Protein AF-A0ABD5MGF1-F1 (afdb_monomer)

pLDDT: mean 82.61, std 15.71, range [39.75, 93.69]

Nearest PDB structures (foldseek):
  1r23-assembly1_A  TM=8.355E-01  e=2.333E-03  Synechococcus elongatus PCC 7942 = FACHB-805
  2kko-assembly1_A  TM=8.860E-01  e=3.031E-03  Mycobacterium tuberculosis variant bovis
  6cdb-assembly1_A  TM=7.763E-01  e=1.382E-03  Staphylococcus aureus
  4a6d-assembly1_A  TM=8.478E-01  e=3.688E-03  Homo sapiens
  5k5r-assembly1_C  TM=7.038E-01  e=2.047E-03  Sulfolobus sp. NOB8H2

Sequence (74 aa):
MGDEASDGREKYPDEAFLEAVREQQPASTQEVAEAVGCTRRNADYRLRRLRDEGDVDAKMVGNSLVWFPSERSS

Radius of gyration: 12.59 Å; Cα contacts (8 Å, |Δi|>4): 93; chains: 1; bounding box: 27×41×31 Å

Mean predicted aligned error: 7.39 Å

Structure (mmCIF, N/CA/C/O backbone):
data_AF-A0ABD5MGF1-F1
#
_entry.id   AF-A0ABD5MGF1-F1
#
loop_
_atom_site.group_PDB
_atom_site.id
_atom_site.type_symbol
_atom_site.label_atom_id
_atom_site.label_alt_id
_atom_site.label_comp_id
_atom_site.label_asym_id
_atom_site.label_entity_id
_atom_site.label_seq_id
_atom_site.pdbx_PDB_ins_code
_atom_site.Cartn_x
_atom_site.Cartn_y
_atom_site.Cartn_z
_atom_site.occupancy
_atom_site.B_iso_or_equiv
_atom_site.auth_seq_id
_atom_site.auth_comp_id
_atom_site.auth_asym_id
_atom_site.auth_atom_id
_atom_site.pdbx_PDB_model_num
ATOM 1 N N . MET A 1 1 ? -2.674 -32.275 -8.862 1.00 39.75 1 MET A N 1
ATOM 2 C CA . MET A 1 1 ? -3.718 -31.250 -8.686 1.00 39.75 1 MET A CA 1
ATOM 3 C C . MET A 1 1 ? -3.092 -29.982 -9.220 1.00 39.75 1 MET A C 1
ATOM 5 O O . MET A 1 1 ? -1.972 -29.714 -8.814 1.00 39.75 1 MET A O 1
ATOM 9 N N . GLY A 1 2 ? -3.655 -29.427 -10.290 1.00 53.50 2 GLY A N 1
ATOM 10 C CA . GLY A 1 2 ? -2.959 -28.491 -11.170 1.00 53.50 2 GLY A CA 1
ATOM 11 C C . GLY A 1 2 ? -3.131 -27.040 -10.757 1.00 53.50 2 GLY A C 1
ATOM 12 O O . GLY A 1 2 ? -4.246 -26.634 -10.455 1.00 53.50 2 GLY A O 1
ATOM 13 N N . ASP A 1 3 ? -2.041 -26.292 -10.874 1.00 47.91 3 ASP A N 1
ATOM 14 C CA . ASP A 1 3 ? -2.008 -24.833 -10.827 1.00 47.91 3 ASP A CA 1
ATOM 15 C C . ASP A 1 3 ? -1.222 -24.352 -12.059 1.00 47.91 3 ASP A C 1
ATOM 17 O O . ASP A 1 3 ? -0.135 -23.794 -11.976 1.00 47.91 3 ASP A O 1
ATOM 21 N N . GLU A 1 4 ? -1.752 -24.675 -13.243 1.00 59.69 4 GLU A N 1
ATOM 22 C CA . GLU A 1 4 ? -1.324 -24.102 -14.523 1.00 59.69 4 GLU A CA 1
ATOM 23 C C . GLU A 1 4 ? -2.351 -23.042 -14.921 1.00 59.69 4 GLU A C 1
ATOM 25 O O . GLU A 1 4 ? -3.333 -23.316 -15.612 1.00 59.69 4 GLU A O 1
ATOM 30 N N . ALA A 1 5 ? -2.119 -21.821 -14.451 1.00 50.47 5 ALA A N 1
ATOM 31 C CA . ALA A 1 5 ? -2.728 -20.611 -14.986 1.00 50.47 5 ALA A CA 1
ATOM 32 C C . ALA A 1 5 ? -1.675 -19.494 -15.022 1.00 50.47 5 ALA A C 1
ATOM 34 O O . ALA A 1 5 ? -1.850 -18.423 -14.451 1.00 50.47 5 ALA A O 1
ATOM 35 N N . SER A 1 6 ? -0.550 -19.740 -15.700 1.00 51.00 6 SER A N 1
ATOM 36 C CA . SER A 1 6 ? 0.330 -18.651 -16.128 1.00 51.00 6 SER A CA 1
ATOM 37 C C . SER A 1 6 ? -0.287 -17.985 -17.366 1.00 51.00 6 SER A C 1
ATOM 39 O O . SER A 1 6 ? 0.168 -18.188 -18.493 1.00 51.00 6 SER A O 1
ATOM 41 N N . ASP A 1 7 ? -1.374 -17.224 -17.181 1.00 48.00 7 ASP A N 1
ATOM 42 C CA . ASP A 1 7 ? -1.841 -16.297 -18.218 1.00 48.00 7 ASP A CA 1
ATOM 43 C C . ASP A 1 7 ? -0.861 -15.121 -18.261 1.00 48.00 7 ASP A C 1
ATOM 45 O O . ASP A 1 7 ? -0.923 -14.146 -17.509 1.00 48.00 7 ASP A O 1
ATOM 49 N N . GLY A 1 8 ? 0.150 -15.273 -19.110 1.00 51.12 8 GLY A N 1
ATOM 50 C CA . GLY A 1 8 ? 1.110 -14.227 -19.386 1.00 51.12 8 GLY A CA 1
ATOM 51 C C . GLY A 1 8 ? 0.429 -13.062 -20.093 1.00 51.12 8 GLY A C 1
ATOM 52 O O . GLY A 1 8 ? 0.202 -13.137 -21.299 1.00 51.12 8 GLY A O 1
ATOM 53 N N . ARG A 1 9 ? 0.180 -11.960 -19.372 1.00 49.25 9 ARG A N 1
ATOM 54 C CA . ARG A 1 9 ? 0.209 -10.590 -19.933 1.00 49.25 9 ARG A CA 1
ATOM 55 C C . ARG A 1 9 ? 0.225 -9.432 -18.934 1.00 49.25 9 ARG A C 1
ATOM 57 O O . ARG A 1 9 ? 0.282 -8.288 -19.379 1.00 49.25 9 ARG A O 1
ATOM 64 N N . GLU A 1 10 ? 0.304 -9.677 -17.630 1.00 56.62 10 GLU A N 1
ATOM 65 C CA . GLU A 1 10 ? 0.703 -8.641 -16.676 1.00 56.62 10 GLU A CA 1
ATOM 66 C C . GLU A 1 10 ? 2.042 -9.002 -16.053 1.00 56.62 10 GLU A C 1
ATOM 68 O O . GLU A 1 10 ? 2.201 -10.027 -15.405 1.00 56.62 10 GLU A O 1
ATOM 73 N N . LYS A 1 11 ? 3.042 -8.140 -16.271 1.00 67.00 11 LYS A N 1
ATOM 74 C CA . LYS A 1 11 ? 4.397 -8.321 -15.732 1.00 67.00 11 LYS A CA 1
ATOM 75 C C . LYS A 1 11 ? 4.404 -8.453 -14.198 1.00 67.00 11 LYS A C 1
ATOM 77 O O . LYS A 1 11 ? 5.375 -8.962 -13.654 1.00 67.00 11 LYS A O 1
ATOM 82 N N . TYR A 1 12 ? 3.339 -7.988 -13.538 1.00 75.75 12 TYR A N 1
ATOM 83 C CA . TYR A 1 12 ? 3.105 -8.065 -12.099 1.00 75.75 12 TYR A CA 1
ATOM 84 C C . TYR A 1 12 ? 1.587 -8.196 -11.865 1.00 75.75 12 TYR A C 1
ATOM 86 O O . TYR A 1 12 ? 0.897 -7.185 -12.034 1.00 75.75 12 TYR A O 1
ATOM 94 N N . PRO A 1 13 ? 1.053 -9.394 -11.563 1.00 84.12 13 PRO A N 1
ATOM 95 C CA . PRO A 1 13 ? -0.367 -9.560 -11.276 1.00 84.12 13 PRO A CA 1
ATOM 96 C C . PRO A 1 13 ? -0.721 -8.887 -9.951 1.00 84.12 13 PRO A C 1
ATOM 98 O O . PRO A 1 13 ? 0.098 -8.842 -9.032 1.00 84.12 13 PRO A O 1
ATOM 101 N N . ASP A 1 14 ? -1.950 -8.391 -9.845 1.00 87.62 14 ASP A N 1
ATOM 102 C CA . ASP A 1 14 ? -2.458 -7.745 -8.632 1.00 87.62 14 ASP A CA 1
ATOM 103 C C . ASP A 1 14 ? -2.386 -8.684 -7.412 1.00 87.62 14 ASP A C 1
ATOM 105 O O . ASP A 1 14 ? -2.028 -8.262 -6.314 1.00 87.62 14 ASP A O 1
ATOM 109 N N . GLU A 1 15 ? -2.584 -9.985 -7.636 1.00 87.56 15 GLU A N 1
ATOM 110 C CA . GLU A 1 15 ? -2.469 -11.041 -6.627 1.00 87.56 15 GLU A CA 1
ATOM 111 C C . GLU A 1 15 ? -1.082 -11.097 -5.965 1.00 87.56 15 GLU A C 1
ATOM 113 O O . GLU A 1 15 ? -0.996 -11.267 -4.753 1.00 87.56 15 GLU A O 1
ATOM 118 N N . ALA A 1 16 ? -0.002 -10.830 -6.711 1.00 90.12 16 ALA A N 1
ATOM 119 C CA . ALA A 1 16 ? 1.348 -10.774 -6.144 1.00 90.12 16 ALA A CA 1
ATOM 120 C C . ALA A 1 16 ? 1.517 -9.598 -5.167 1.00 90.12 16 ALA A C 1
ATOM 122 O O . ALA A 1 16 ? 2.236 -9.705 -4.175 1.00 90.12 16 ALA A O 1
ATOM 123 N N . PHE A 1 17 ? 0.841 -8.468 -5.413 1.00 90.69 17 PHE A N 1
ATOM 124 C CA . PHE A 1 17 ? 0.835 -7.348 -4.469 1.00 90.69 17 PHE A CA 1
ATOM 125 C C . PHE A 1 17 ? 0.018 -7.686 -3.221 1.00 90.69 17 PHE A C 1
ATOM 127 O O . PHE A 1 17 ? 0.435 -7.345 -2.116 1.00 90.69 17 PHE A O 1
ATOM 134 N N . LEU A 1 18 ? -1.122 -8.365 -3.383 1.00 90.19 18 LEU A N 1
ATOM 135 C CA . LEU A 1 18 ? -1.958 -8.807 -2.265 1.00 90.19 18 LEU A CA 1
ATOM 136 C C . LEU A 1 18 ? -1.226 -9.817 -1.381 1.00 90.19 18 LEU A C 1
ATOM 138 O O . LEU A 1 18 ? -1.243 -9.675 -0.160 1.00 90.19 18 LEU A O 1
ATOM 142 N N . GLU A 1 19 ? -0.559 -10.798 -1.984 1.00 90.81 19 GLU A N 1
ATOM 143 C CA . GLU A 1 19 ? 0.262 -11.782 -1.279 1.00 90.81 19 GLU A CA 1
ATOM 144 C C . GLU A 1 19 ? 1.394 -11.096 -0.512 1.00 90.81 19 GLU A C 1
ATOM 146 O O . GLU A 1 19 ? 1.478 -11.245 0.705 1.00 90.81 19 GLU A O 1
ATOM 151 N N . ALA A 1 20 ? 2.163 -10.224 -1.169 1.00 92.25 20 ALA A N 1
ATOM 152 C CA . ALA A 1 20 ? 3.237 -9.482 -0.517 1.00 92.25 20 ALA A CA 1
ATOM 153 C C . ALA A 1 20 ? 2.749 -8.634 0.673 1.00 92.25 20 ALA A C 1
ATOM 155 O O . ALA A 1 20 ? 3.430 -8.542 1.696 1.00 92.25 20 ALA A O 1
ATOM 156 N N . VAL A 1 21 ? 1.568 -8.014 0.564 1.00 92.06 21 VAL A N 1
ATOM 157 C CA . VAL A 1 21 ? 0.956 -7.253 1.665 1.00 92.06 21 VAL A CA 1
ATOM 158 C C . VAL A 1 21 ? 0.495 -8.174 2.799 1.00 92.06 21 VAL A C 1
ATOM 160 O O . VAL A 1 21 ? 0.642 -7.803 3.963 1.00 92.06 21 VAL A O 1
ATOM 163 N N . ARG A 1 22 ? -0.039 -9.362 2.488 1.00 89.81 22 ARG A N 1
ATOM 164 C CA . ARG A 1 22 ? -0.453 -10.369 3.482 1.00 89.81 22 ARG A CA 1
ATOM 165 C C . ARG A 1 22 ? 0.739 -10.952 4.233 1.00 89.81 22 ARG A C 1
ATOM 167 O O . ARG A 1 22 ? 0.674 -11.081 5.451 1.00 89.81 22 ARG A O 1
ATOM 174 N N . GLU A 1 23 ? 1.820 -11.271 3.530 1.00 90.38 23 GLU A N 1
ATOM 175 C CA . GLU A 1 23 ? 3.029 -11.843 4.128 1.00 90.38 23 GLU A CA 1
ATOM 176 C C . GLU A 1 23 ? 3.789 -10.835 4.996 1.00 90.38 23 GLU A C 1
ATOM 178 O O . GLU A 1 23 ? 4.385 -11.215 6.002 1.00 90.38 23 GLU A O 1
ATOM 183 N N . GLN A 1 24 ? 3.750 -9.548 4.633 1.00 86.88 24 GLN A N 1
ATOM 184 C CA . GLN A 1 24 ? 4.529 -8.498 5.296 1.00 86.88 24 GLN A CA 1
ATOM 185 C C . GLN A 1 24 ? 3.680 -7.513 6.112 1.00 86.88 24 GLN A C 1
ATOM 187 O O . GLN A 1 24 ? 4.152 -6.426 6.420 1.00 86.88 24 GLN A O 1
ATOM 192 N N . GLN A 1 25 ? 2.438 -7.846 6.483 1.00 83.31 25 GLN A N 1
ATOM 193 C CA . GLN A 1 25 ? 1.542 -6.938 7.214 1.00 83.31 25 GLN A CA 1
ATOM 194 C C . GLN A 1 25 ? 2.116 -6.527 8.593 1.00 83.31 25 GLN A C 1
ATOM 196 O O . GLN A 1 25 ? 2.314 -7.395 9.447 1.00 83.31 25 GLN A O 1
ATOM 201 N N . PRO A 1 26 ? 2.277 -5.217 8.899 1.00 85.81 26 PRO A N 1
ATOM 202 C CA . PRO A 1 26 ? 2.039 -4.044 8.046 1.00 85.81 26 PRO A CA 1
ATOM 203 C C . PRO A 1 26 ? 3.138 -3.830 6.996 1.00 85.81 26 PRO A C 1
ATOM 205 O O . PRO A 1 26 ? 4.277 -3.534 7.350 1.00 85.81 26 PRO A O 1
ATOM 208 N N . ALA A 1 27 ? 2.774 -3.878 5.713 1.00 91.50 27 ALA A N 1
ATOM 209 C CA . ALA A 1 27 ? 3.755 -3.838 4.633 1.00 91.50 27 ALA A CA 1
ATOM 210 C C . ALA A 1 27 ? 4.015 -2.400 4.179 1.00 91.50 27 ALA A C 1
ATOM 212 O O . ALA A 1 27 ? 3.079 -1.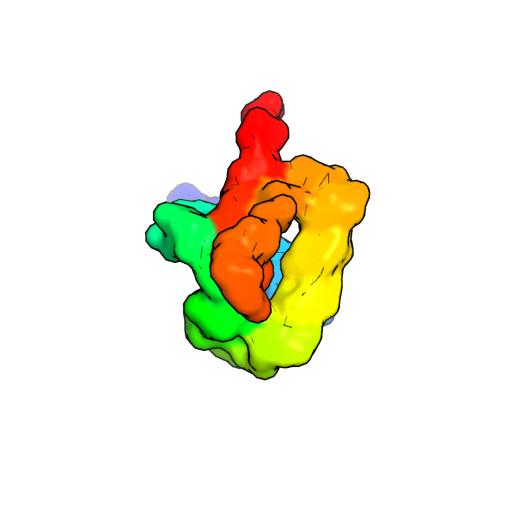636 3.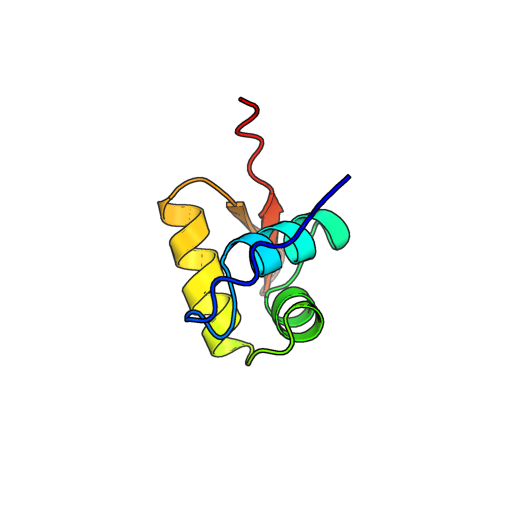930 1.00 91.50 27 ALA A O 1
ATOM 213 N N . SER A 1 28 ? 5.272 -2.002 4.013 1.00 92.88 28 SER A N 1
ATOM 214 C CA . SER A 1 28 ? 5.597 -0.742 3.345 1.00 92.88 28 SER A CA 1
ATOM 215 C C . SER A 1 28 ? 5.556 -0.891 1.821 1.00 92.88 28 SER A C 1
ATOM 217 O O . SER A 1 28 ? 5.792 -1.960 1.264 1.00 92.88 28 SER A O 1
ATOM 219 N N . THR A 1 29 ? 5.338 0.214 1.100 1.00 92.56 29 THR A N 1
ATOM 220 C CA . THR A 1 29 ? 5.408 0.216 -0.376 1.00 92.56 29 THR A CA 1
ATOM 221 C C . THR A 1 29 ? 6.736 -0.343 -0.909 1.00 92.56 29 THR A C 1
ATOM 223 O O . THR A 1 29 ? 6.790 -0.838 -2.031 1.00 92.56 29 THR A O 1
ATOM 226 N N . GLN A 1 30 ? 7.823 -0.218 -0.141 1.00 92.38 30 GLN A N 1
ATOM 227 C CA . GLN A 1 30 ? 9.128 -0.738 -0.538 1.00 92.38 30 GLN A CA 1
ATOM 228 C C . GLN A 1 30 ? 9.199 -2.254 -0.385 1.00 92.38 30 GLN A C 1
ATOM 230 O O . GLN A 1 30 ? 9.555 -2.917 -1.347 1.00 92.38 30 GLN A O 1
ATOM 235 N N . GLU A 1 31 ? 8.793 -2.782 0.767 1.00 92.56 31 GLU A N 1
ATOM 236 C CA . GLU A 1 31 ? 8.758 -4.225 1.030 1.00 92.56 31 GLU A CA 1
ATOM 237 C C . GLU A 1 31 ? 7.900 -4.963 -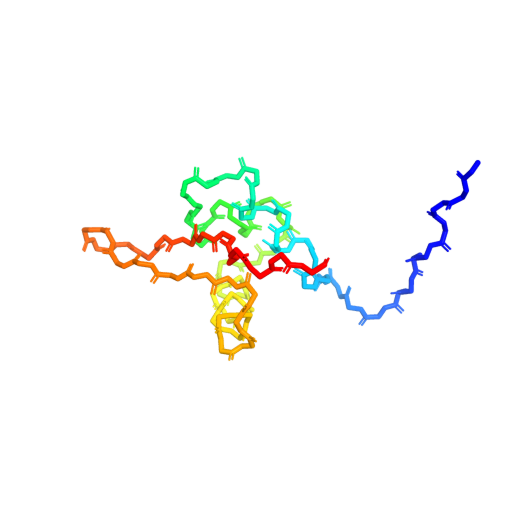0.001 1.00 92.56 31 GLU A C 1
ATOM 239 O O . GLU A 1 31 ? 8.319 -5.986 -0.539 1.00 92.56 31 GLU A O 1
ATOM 244 N N . VAL A 1 32 ? 6.748 -4.391 -0.365 1.00 92.50 32 VAL A N 1
ATOM 245 C CA . VAL A 1 32 ? 5.902 -4.930 -1.440 1.00 92.50 32 VAL A CA 1
ATOM 246 C C . VAL A 1 32 ? 6.615 -4.878 -2.793 1.00 92.50 32 VAL A C 1
ATOM 248 O O . VAL A 1 32 ? 6.554 -5.828 -3.568 1.00 92.50 32 VAL A O 1
ATOM 251 N N . ALA A 1 33 ? 7.304 -3.777 -3.102 1.00 91.88 33 ALA A N 1
ATOM 252 C CA . ALA A 1 33 ? 8.037 -3.651 -4.357 1.00 91.88 33 ALA A CA 1
ATOM 253 C C . ALA A 1 33 ? 9.172 -4.678 -4.469 1.00 91.88 33 ALA A C 1
ATOM 255 O O . ALA A 1 33 ? 9.371 -5.239 -5.545 1.00 91.88 33 ALA A O 1
ATOM 256 N N . GLU A 1 34 ? 9.885 -4.925 -3.370 1.00 91.88 34 GLU A N 1
ATOM 257 C CA . GLU A 1 34 ? 10.961 -5.912 -3.281 1.00 91.88 34 GLU A CA 1
ATOM 258 C C . GLU A 1 34 ? 10.423 -7.339 -3.416 1.00 91.88 34 GLU A C 1
ATOM 260 O O . GLU A 1 34 ? 10.955 -8.098 -4.223 1.00 91.88 34 GLU A O 1
ATOM 265 N N . ALA A 1 35 ? 9.326 -7.672 -2.727 1.00 90.69 35 ALA A N 1
ATOM 266 C CA . ALA A 1 35 ? 8.679 -8.982 -2.824 1.00 90.69 35 ALA A CA 1
ATOM 267 C C . ALA A 1 35 ? 8.168 -9.282 -4.243 1.00 90.69 35 ALA A C 1
ATOM 269 O O . ALA A 1 35 ? 8.404 -10.359 -4.780 1.00 90.69 35 ALA A O 1
ATOM 270 N N . VAL A 1 36 ? 7.531 -8.302 -4.889 1.00 89.62 36 VAL A N 1
ATOM 271 C CA . VAL A 1 36 ? 7.000 -8.439 -6.258 1.00 89.62 36 VAL A CA 1
ATOM 272 C C . VAL A 1 36 ? 8.103 -8.307 -7.327 1.00 89.62 36 VAL A C 1
ATOM 274 O O . VAL A 1 36 ? 7.899 -8.638 -8.496 1.00 89.62 36 VAL A O 1
ATOM 277 N N . GLY A 1 37 ? 9.286 -7.796 -6.971 1.00 89.31 37 GLY A N 1
ATOM 278 C CA . GLY A 1 37 ? 10.372 -7.532 -7.921 1.00 89.31 37 GLY A CA 1
ATOM 279 C C . GLY A 1 37 ? 10.069 -6.376 -8.884 1.00 89.31 37 GLY A C 1
ATOM 280 O O . GLY A 1 37 ? 10.448 -6.401 -10.062 1.00 89.31 37 GLY A O 1
ATOM 281 N N . CYS A 1 38 ? 9.352 -5.355 -8.410 1.00 88.31 38 CYS A N 1
ATOM 282 C CA . C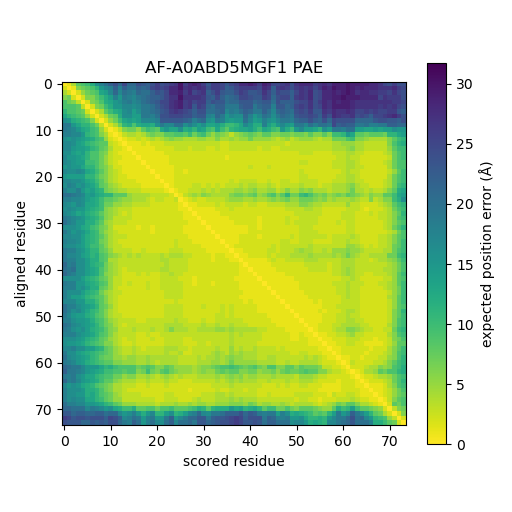YS A 1 38 ? 8.980 -4.176 -9.187 1.00 88.31 38 CYS A CA 1
ATOM 283 C C . CYS A 1 38 ? 9.594 -2.891 -8.608 1.00 88.31 38 CYS A C 1
ATOM 285 O O . CYS A 1 38 ? 10.220 -2.877 -7.552 1.00 88.31 38 CYS A O 1
ATOM 287 N N . THR A 1 39 ? 9.453 -1.767 -9.316 1.00 91.38 39 THR A N 1
ATOM 288 C CA . THR A 1 39 ? 9.929 -0.485 -8.773 1.00 91.38 39 THR A CA 1
ATOM 289 C C . THR A 1 39 ? 8.967 0.039 -7.708 1.00 91.38 39 THR A C 1
ATOM 291 O O . THR A 1 39 ? 7.751 -0.083 -7.847 1.00 91.38 39 THR A O 1
ATOM 294 N N . ARG A 1 40 ? 9.489 0.739 -6.693 1.00 90.94 40 ARG A N 1
ATOM 295 C CA . ARG A 1 40 ? 8.674 1.374 -5.639 1.00 90.94 40 ARG A CA 1
ATOM 296 C C . ARG A 1 40 ? 7.544 2.261 -6.181 1.00 90.94 40 ARG A C 1
ATOM 298 O O . ARG A 1 40 ? 6.468 2.297 -5.598 1.00 90.94 40 ARG A O 1
ATOM 305 N N . ARG A 1 41 ? 7.765 2.969 -7.298 1.00 92.12 41 ARG A N 1
ATOM 306 C CA . ARG A 1 41 ? 6.718 3.775 -7.960 1.00 92.12 41 ARG A CA 1
ATOM 307 C C . ARG A 1 41 ? 5.604 2.914 -8.551 1.00 92.12 41 ARG A C 1
ATOM 309 O O . ARG A 1 41 ? 4.444 3.291 -8.451 1.00 92.12 41 ARG A O 1
ATOM 316 N N . ASN A 1 42 ? 5.955 1.786 -9.168 1.00 90.44 42 ASN A N 1
ATOM 317 C CA . ASN A 1 42 ? 4.969 0.857 -9.712 1.00 90.44 42 ASN A CA 1
ATOM 318 C C . ASN A 1 42 ? 4.141 0.221 -8.588 1.00 90.44 42 ASN A C 1
ATOM 320 O O . ASN A 1 42 ? 2.921 0.162 -8.703 1.00 90.44 42 ASN A O 1
ATOM 324 N N . ALA A 1 43 ? 4.793 -0.167 -7.486 1.00 91.69 43 ALA A N 1
ATOM 325 C CA . ALA A 1 43 ? 4.107 -0.655 -6.294 1.00 91.69 43 ALA A CA 1
ATOM 326 C C . ALA A 1 43 ? 3.169 0.394 -5.689 1.00 91.69 43 ALA A C 1
ATOM 328 O O . ALA A 1 43 ? 2.017 0.078 -5.428 1.00 91.69 43 ALA A O 1
ATOM 329 N N . ASP A 1 44 ? 3.609 1.648 -5.530 1.00 92.19 44 ASP A N 1
ATOM 330 C CA . ASP A 1 44 ? 2.743 2.730 -5.032 1.00 92.19 44 ASP A CA 1
ATOM 331 C C . ASP A 1 44 ? 1.490 2.900 -5.900 1.00 92.19 44 ASP A C 1
ATOM 333 O O . ASP A 1 44 ? 0.379 2.948 -5.377 1.00 92.19 44 ASP A O 1
ATOM 337 N N . TYR A 1 45 ? 1.661 2.948 -7.224 1.00 92.19 45 TYR A N 1
ATOM 338 C CA . TYR A 1 45 ? 0.547 3.089 -8.157 1.00 92.19 45 TYR A CA 1
ATOM 339 C C . TYR A 1 45 ? -0.434 1.911 -8.069 1.00 92.19 45 TYR A C 1
ATOM 341 O O . TYR A 1 45 ? -1.641 2.130 -7.962 1.00 92.19 45 TYR A O 1
ATOM 349 N N . ARG A 1 46 ? 0.075 0.672 -8.077 1.00 91.00 46 ARG A N 1
ATOM 350 C CA . ARG A 1 46 ? -0.749 -0.544 -8.002 1.00 91.00 46 ARG A CA 1
ATOM 351 C C . ARG A 1 46 ? -1.481 -0.661 -6.668 1.00 91.00 46 ARG A C 1
ATOM 353 O O . ARG A 1 46 ? -2.688 -0.850 -6.665 1.00 91.00 46 ARG A O 1
ATOM 360 N N . LEU A 1 47 ? -0.794 -0.451 -5.548 1.00 91.62 47 LEU A N 1
ATOM 361 C CA . LEU A 1 47 ? -1.393 -0.537 -4.214 1.00 91.62 47 LEU A CA 1
ATOM 362 C C . LEU A 1 47 ? -2.493 0.508 -3.996 1.00 91.62 47 LEU A C 1
ATOM 364 O O . LEU A 1 47 ? -3.530 0.205 -3.412 1.00 91.62 47 LEU A O 1
ATOM 368 N N . ARG A 1 48 ? -2.314 1.733 -4.508 1.00 92.62 48 ARG A N 1
ATOM 369 C CA . ARG A 1 48 ? -3.377 2.753 -4.482 1.00 92.62 48 ARG A CA 1
ATOM 370 C C . ARG A 1 48 ? -4.607 2.305 -5.256 1.00 92.62 48 ARG A C 1
ATOM 372 O O . ARG A 1 48 ? -5.714 2.509 -4.778 1.00 92.62 48 ARG A O 1
ATOM 379 N N . ARG A 1 49 ? -4.405 1.694 -6.422 1.00 91.81 49 ARG A N 1
ATOM 380 C CA . ARG A 1 49 ? -5.495 1.178 -7.244 1.00 91.81 49 ARG A CA 1
ATOM 381 C C . ARG A 1 49 ? -6.238 0.038 -6.536 1.00 91.81 49 ARG A C 1
ATOM 383 O O . ARG A 1 49 ? -7.451 0.117 -6.415 1.00 91.81 49 ARG A O 1
ATOM 390 N N . LEU A 1 50 ? -5.516 -0.925 -5.960 1.00 90.88 50 LEU A N 1
ATOM 391 C CA . LEU A 1 50 ? -6.100 -2.016 -5.161 1.00 90.88 50 LEU A CA 1
ATOM 392 C C . LEU A 1 50 ? -6.869 -1.507 -3.940 1.00 90.88 50 LEU A C 1
ATOM 394 O O . LEU A 1 50 ? -7.868 -2.088 -3.528 1.00 90.88 50 LEU A O 1
ATOM 398 N N . ARG A 1 51 ? -6.428 -0.391 -3.360 1.00 92.25 51 ARG A N 1
ATOM 399 C CA . ARG A 1 51 ? -7.172 0.272 -2.292 1.00 92.25 51 ARG A CA 1
ATOM 400 C C . ARG A 1 51 ? -8.478 0.885 -2.783 1.00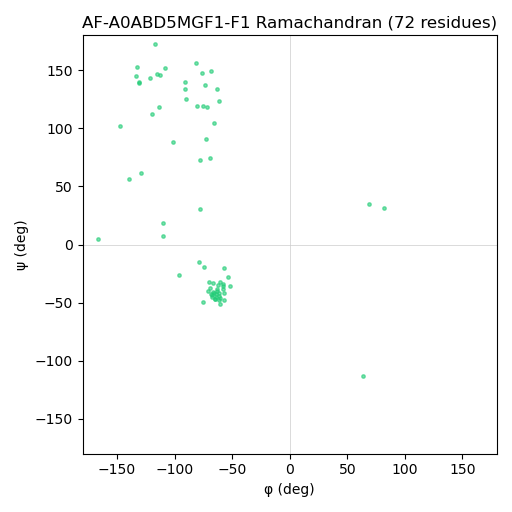 92.25 51 ARG A C 1
ATOM 402 O O . ARG A 1 51 ? -9.479 0.779 -2.084 1.00 92.25 51 ARG A O 1
ATOM 409 N N . ASP A 1 52 ? -8.471 1.538 -3.941 1.00 90.69 52 ASP A N 1
ATOM 410 C CA . ASP A 1 52 ? -9.690 2.067 -4.566 1.00 90.69 52 ASP A CA 1
ATOM 411 C C . ASP A 1 52 ? -10.681 0.941 -4.923 1.00 90.69 52 ASP A C 1
ATOM 413 O O . ASP A 1 52 ? -11.890 1.117 -4.781 1.00 90.69 52 ASP A O 1
ATOM 417 N N . GLU A 1 53 ? -10.180 -0.233 -5.316 1.00 89.81 53 GLU A N 1
ATOM 418 C CA . GLU A 1 53 ? -10.981 -1.444 -5.568 1.00 89.81 53 GLU A C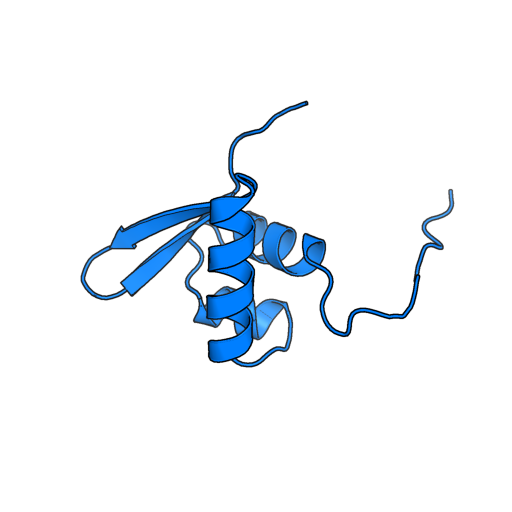A 1
ATOM 419 C C . GLU A 1 53 ? -11.473 -2.106 -4.253 1.00 89.81 53 GLU A C 1
ATOM 421 O O . GLU A 1 53 ? -12.502 -2.791 -4.216 1.00 89.81 53 GLU A O 1
ATOM 426 N N . GLY A 1 54 ? -10.827 -1.788 -3.126 1.00 89.38 54 GLY A N 1
ATOM 427 C CA . GLY A 1 54 ? -11.172 -2.277 -1.791 1.00 89.38 54 GLY A CA 1
ATOM 428 C C . GLY A 1 54 ? -10.617 -3.669 -1.492 1.00 89.38 54 GLY A C 1
ATOM 429 O O . GLY A 1 54 ? -11.260 -4.429 -0.766 1.00 89.38 54 G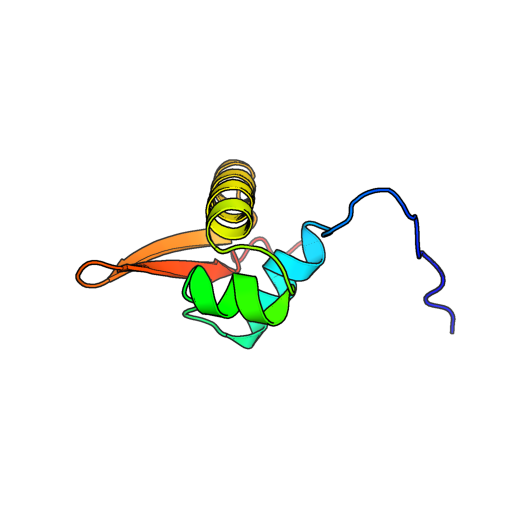LY A O 1
ATOM 430 N N . ASP A 1 55 ? -9.461 -3.996 -2.073 1.00 90.06 55 ASP A N 1
ATOM 431 C CA . ASP A 1 55 ? -8.704 -5.232 -1.839 1.00 90.06 55 ASP A CA 1
ATOM 432 C C . ASP A 1 55 ? -7.593 -5.054 -0.793 1.00 90.06 55 ASP A C 1
ATOM 434 O O . ASP A 1 55 ? -7.213 -6.002 -0.100 1.00 90.06 55 ASP A O 1
ATOM 438 N N . VAL A 1 56 ? -7.084 -3.827 -0.630 1.00 91.44 56 VAL A N 1
ATOM 439 C CA . VAL A 1 56 ? -6.114 -3.464 0.418 1.00 91.44 56 VAL A CA 1
ATOM 440 C C . VAL A 1 56 ? -6.512 -2.183 1.130 1.00 91.44 56 VAL A C 1
ATOM 442 O O . VAL A 1 56 ? -7.115 -1.281 0.557 1.00 91.44 56 VAL A O 1
ATOM 445 N N . ASP A 1 57 ? -6.085 -2.063 2.375 1.00 92.00 57 ASP A N 1
ATOM 446 C CA . ASP A 1 57 ? -6.209 -0.854 3.168 1.00 92.00 57 ASP A CA 1
ATOM 447 C C . ASP A 1 57 ? -4.850 -0.183 3.347 1.00 92.00 57 ASP A C 1
ATOM 449 O O . ASP A 1 57 ? -3.799 -0.824 3.332 1.00 92.00 57 ASP A O 1
ATOM 453 N N . ALA A 1 58 ? -4.857 1.138 3.521 1.00 91.25 58 ALA A N 1
ATOM 454 C CA . ALA A 1 58 ? -3.643 1.911 3.741 1.00 91.25 58 ALA A CA 1
ATOM 455 C C . ALA A 1 58 ? -3.779 2.841 4.939 1.00 91.25 58 ALA A C 1
ATOM 457 O O . ALA A 1 58 ? -4.789 3.529 5.103 1.00 91.25 58 ALA A O 1
ATOM 458 N N . LYS A 1 59 ? -2.715 2.940 5.733 1.00 91.69 59 LYS A N 1
ATOM 459 C CA . LYS A 1 59 ? -2.623 3.862 6.863 1.00 91.69 59 LYS A CA 1
ATOM 460 C C . LYS A 1 59 ? -1.314 4.630 6.810 1.00 91.69 59 LYS A C 1
ATOM 462 O O . LYS A 1 59 ? -0.260 4.076 6.521 1.00 91.69 59 LYS A O 1
ATOM 467 N N . MET A 1 60 ? -1.370 5.916 7.129 1.00 91.94 60 MET A N 1
ATOM 468 C CA . MET A 1 60 ? -0.161 6.702 7.349 1.00 91.94 60 MET A CA 1
ATOM 469 C C . MET A 1 60 ? 0.353 6.433 8.767 1.00 91.94 60 MET A C 1
ATOM 471 O O . MET A 1 60 ? -0.356 6.685 9.742 1.00 91.94 60 MET A O 1
ATOM 475 N N . VAL A 1 61 ? 1.571 5.905 8.880 1.00 89.25 61 VAL A N 1
ATOM 476 C CA . VAL A 1 61 ? 2.265 5.661 10.150 1.00 89.25 61 VAL A CA 1
ATOM 477 C C . VAL A 1 61 ? 3.557 6.472 10.144 1.00 89.25 61 VAL A C 1
ATOM 479 O O . VAL A 1 61 ? 4.467 6.240 9.348 1.00 89.25 61 VAL A O 1
ATOM 482 N N . GLY A 1 62 ? 3.618 7.484 11.012 1.00 87.81 62 GLY A N 1
ATOM 483 C CA . GLY A 1 62 ? 4.692 8.475 10.988 1.00 87.81 62 GLY A CA 1
ATOM 484 C C . GLY A 1 62 ? 4.677 9.272 9.680 1.00 87.81 62 GLY A C 1
ATOM 485 O O . GLY A 1 62 ? 3.741 10.023 9.424 1.00 87.81 62 GLY A O 1
ATOM 486 N N . ASN A 1 63 ? 5.709 9.096 8.854 1.00 87.31 63 ASN A N 1
ATOM 487 C CA . ASN A 1 63 ? 5.848 9.727 7.533 1.00 87.31 63 ASN A CA 1
ATOM 488 C C . A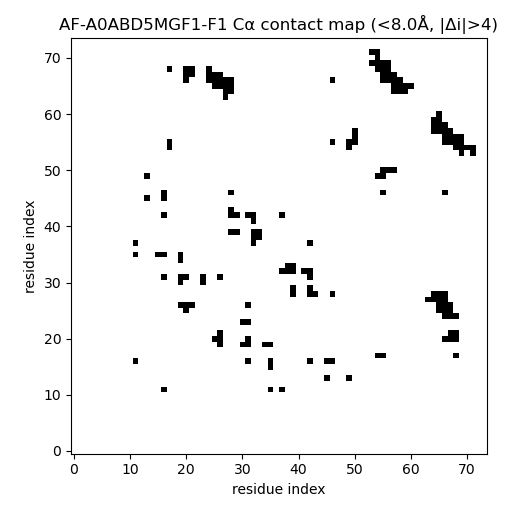SN A 1 63 ? 5.718 8.732 6.365 1.00 87.31 63 ASN A C 1
ATOM 490 O O . ASN A 1 63 ? 6.001 9.086 5.221 1.00 87.31 63 ASN A O 1
ATOM 494 N N . SER A 1 64 ? 5.361 7.483 6.662 1.00 85.75 64 SER A N 1
ATOM 495 C CA . SER A 1 64 ? 5.366 6.385 5.705 1.00 85.75 64 SER A CA 1
ATOM 496 C C . SER A 1 64 ? 3.975 5.783 5.588 1.00 85.75 64 SER A C 1
ATOM 498 O O . SER A 1 64 ? 3.215 5.716 6.555 1.00 85.75 64 SER A O 1
ATOM 500 N N . LEU A 1 65 ? 3.622 5.376 4.373 1.00 89.69 65 LEU A N 1
ATOM 501 C CA . LEU A 1 65 ? 2.362 4.705 4.105 1.00 89.69 65 LEU A CA 1
ATOM 502 C C . LEU A 1 65 ? 2.573 3.198 4.266 1.00 89.69 65 LEU A C 1
ATOM 504 O O . LEU A 1 65 ? 3.477 2.634 3.645 1.00 89.69 65 LEU A O 1
ATOM 508 N N . VAL A 1 66 ? 1.759 2.583 5.115 1.00 93.50 66 VAL A N 1
ATOM 509 C CA . VAL A 1 66 ? 1.735 1.137 5.337 1.00 93.50 66 VAL A CA 1
ATOM 510 C C . VAL A 1 66 ? 0.427 0.558 4.825 1.00 93.50 66 VAL A C 1
ATOM 512 O O . VAL A 1 66 ? -0.617 1.213 4.891 1.00 93.50 66 VAL A O 1
ATOM 515 N N . TRP A 1 67 ? 0.508 -0.658 4.312 1.00 93.69 67 TRP A N 1
ATOM 516 C CA . TRP A 1 67 ? -0.560 -1.367 3.632 1.00 93.69 67 TRP A CA 1
ATOM 517 C C . TRP A 1 67 ? -0.963 -2.606 4.425 1.00 93.69 67 TRP A C 1
ATOM 519 O O . TRP A 1 67 ? -0.136 -3.247 5.079 1.00 93.69 67 TRP A O 1
ATOM 529 N N . PHE A 1 68 ? -2.247 -2.926 4.358 1.00 92.00 68 PHE A N 1
ATOM 530 C CA . PHE A 1 68 ? -2.874 -4.052 5.032 1.00 92.00 68 PHE A CA 1
ATOM 531 C C . PHE A 1 68 ? -3.770 -4.778 4.029 1.00 92.00 68 PHE A C 1
ATOM 533 O O . PHE A 1 68 ? -4.373 -4.120 3.180 1.00 92.00 68 PHE A O 1
ATOM 540 N N . PRO A 1 69 ? -3.885 -6.110 4.101 1.00 90.19 69 PRO A N 1
ATOM 541 C CA . PRO A 1 69 ? -4.886 -6.816 3.323 1.00 90.19 69 PRO A CA 1
ATOM 542 C C . PRO A 1 69 ? -6.273 -6.371 3.783 1.00 90.19 69 PRO A C 1
ATOM 544 O O . PRO A 1 69 ? -6.520 -6.286 4.988 1.00 90.19 69 PRO A O 1
ATOM 547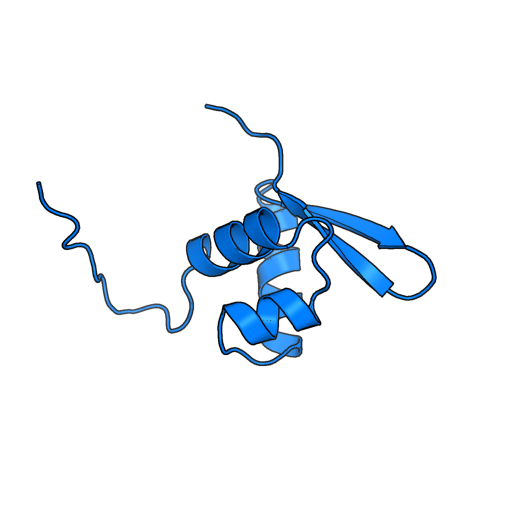 N N . SER A 1 70 ? -7.168 -6.075 2.840 1.00 86.50 70 SER A N 1
ATOM 548 C CA . SER A 1 70 ? -8.551 -5.800 3.206 1.00 86.50 70 SER A CA 1
ATOM 549 C C . SER A 1 70 ? -9.229 -7.115 3.579 1.00 86.50 70 SER A C 1
ATOM 551 O O . SER A 1 70 ? -9.051 -8.147 2.930 1.00 86.50 70 SER A O 1
ATOM 553 N N . GLU A 1 71 ? -10.013 -7.092 4.646 1.00 72.88 71 GLU A N 1
ATOM 554 C CA . GLU A 1 71 ? -10.721 -8.247 5.203 1.00 72.88 71 GLU A CA 1
ATOM 555 C C . GLU A 1 71 ? -11.994 -8.604 4.415 1.00 72.88 71 GLU A C 1
ATOM 557 O O . GLU A 1 71 ? -12.952 -9.145 4.975 1.00 72.88 71 GLU A O 1
ATOM 562 N N . ARG A 1 72 ? -12.007 -8.347 3.096 1.00 62.31 72 ARG A N 1
ATOM 563 C CA . ARG A 1 72 ? -13.075 -8.766 2.180 1.00 62.31 72 ARG A CA 1
ATOM 564 C C . ARG A 1 72 ? -13.038 -10.293 2.025 1.00 62.31 72 ARG A C 1
ATOM 566 O O . ARG A 1 72 ? -12.577 -10.850 1.039 1.00 62.31 72 ARG A O 1
ATOM 573 N N . SER A 1 73 ? -13.502 -10.956 3.073 1.00 43.09 73 SER A N 1
ATOM 574 C CA . SER A 1 73 ? -13.758 -12.383 3.161 1.00 43.09 73 SER A CA 1
ATOM 575 C C . SER A 1 73 ? -14.996 -12.662 2.310 1.00 43.09 73 SER A C 1
ATOM 577 O O . SER A 1 73 ? -16.065 -12.105 2.570 1.00 43.09 73 SER A O 1
ATOM 579 N N . SER A 1 74 ? -14.877 -13.470 1.265 1.00 41.75 74 SER A N 1
ATOM 580 C CA . SER A 1 74 ? -16.017 -14.069 0.561 1.00 41.75 74 SER A CA 1
ATOM 581 C C . SER A 1 74 ? -15.702 -15.519 0.258 1.00 41.75 74 SER A C 1
ATOM 583 O O . SER A 1 74 ? -14.537 -15.788 -0.106 1.00 41.75 74 SER A O 1
#

Organism: NCBI:txid2996466

Secondary structure (DSSP, 8-state):
-------TT-SS-HHHHHHHHHHTSSEEHHHHHHHHT--HHHHHHHHHHHHHHTSEEEEEETTEEEEEE-----

Foldseek 3Di:
DDDPDPPPDDLFDLVLLLVQVAVCVQAFLVSSCVSRVHDSVVSVVSQVVCVVVQQKDWDDDPNTITIHGRPPDD

InterPro domains:
  IPR036388 Winged helix-like DNA-binding domain superfamily [G3DSA:1.10.10.10] (15-68)
  IPR036390 Winged helix DNA-binding domain superfamily [SSF46785] (18-64)

Solvent-accessible surface area (backbone atoms only — not comparable to full-atom values): 4422 Å² total; per-residue (Å²): 137,88,86,86,76,84,76,86,81,58,102,69,53,70,64,50,53,51,49,32,20,57,79,42,59,77,16,38,44,54,58,32,7,62,69,62,72,50,52,49,68,56,33,47,56,50,53,53,50,37,33,75,75,54,56,28,40,76,46,80,54,94,94,42,62,31,29,34,62,39,85,76,79,128